Protein AF-A0A3P7R3K4-F1 (afdb_monomer_lite)

pLDDT: mean 93.07, std 6.11, range [72.38, 98.56]

InterPro domains:
  IPR000719 Protein kinase domain [PS50011] (1-68)
  IPR001245 Serine-threonine/tyrosine-protein kinase, catalytic domain [PF07714] (2-68)
  IPR011009 Protein kinase-like domain superfamily [SSF56112] (2-66)
  IPR050122 Receptor Tyrosine Kinase [PTHR24416] (3-68)

Sequence (68 aa):
MLNHRNIVKFYGVCHSLLTGTLAPALVMEFACGGPLNKVLAERPPIGPCTLLNWSVQIASGMHYLHEK

Organism: Dibothriocephalus latus (NCBI:txid60516)

Structure (mmCIF, N/CA/C/O backbone):
data_AF-A0A3P7R3K4-F1
#
_entry.id   AF-A0A3P7R3K4-F1
#
loop_
_atom_site.group_PDB
_atom_site.id
_atom_site.type_symbol
_atom_site.label_atom_id
_atom_site.label_alt_id
_atom_site.label_comp_id
_atom_site.label_asym_id
_atom_site.label_entity_id
_atom_site.label_seq_id
_atom_site.pdbx_PDB_ins_code
_atom_site.Cartn_x
_atom_site.Cartn_y
_atom_site.Cartn_z
_atom_site.occupancy
_atom_site.B_iso_or_equiv
_atom_site.auth_seq_id
_atom_site.auth_comp_id
_atom_site.auth_asym_id
_atom_site.auth_atom_id
_atom_site.pdbx_PDB_model_num
ATOM 1 N N . MET A 1 1 ? 1.688 -7.906 -15.707 1.00 78.56 1 MET A N 1
ATOM 2 C CA . MET A 1 1 ? 2.015 -6.667 -14.963 1.00 78.56 1 MET A CA 1
ATOM 3 C C . MET A 1 1 ? 0.891 -6.391 -13.978 1.00 78.56 1 MET A C 1
ATOM 5 O O . MET A 1 1 ? -0.262 -6.559 -14.360 1.00 78.56 1 MET A O 1
ATOM 9 N N . LEU A 1 2 ? 1.208 -6.033 -12.731 1.00 92.19 2 LEU A N 1
ATOM 10 C CA . LEU A 1 2 ? 0.200 -5.723 -11.712 1.00 92.19 2 LEU A CA 1
ATOM 11 C C . LEU A 1 2 ? -0.407 -4.341 -11.994 1.00 92.19 2 LEU A C 1
ATOM 13 O O . LEU A 1 2 ? 0.334 -3.375 -12.156 1.00 92.19 2 LEU A O 1
ATOM 17 N N . ASN A 1 3 ? -1.734 -4.249 -12.081 1.00 95.06 3 ASN A N 1
ATOM 18 C CA . ASN A 1 3 ? -2.439 -2.990 -12.313 1.00 95.06 3 ASN A CA 1
ATOM 19 C C . ASN A 1 3 ? -3.787 -3.014 -11.587 1.00 95.06 3 ASN A C 1
ATOM 21 O O . ASN A 1 3 ? -4.764 -3.558 -12.097 1.00 95.06 3 ASN A O 1
ATOM 25 N N . HIS A 1 4 ? -3.824 -2.452 -10.382 1.00 97.44 4 HIS A N 1
ATOM 26 C CA . HIS A 1 4 ? -5.018 -2.405 -9.550 1.00 97.44 4 HIS A CA 1
ATOM 27 C C . HIS A 1 4 ? -4.975 -1.164 -8.657 1.00 97.44 4 HIS A C 1
ATOM 29 O O . HIS A 1 4 ? -3.928 -0.846 -8.105 1.00 97.44 4 HIS A O 1
ATOM 35 N N . ARG A 1 5 ? -6.109 -0.479 -8.464 1.00 97.00 5 ARG A N 1
ATOM 36 C CA . ARG A 1 5 ? -6.162 0.798 -7.720 1.00 97.00 5 ARG A CA 1
ATOM 37 C C . ARG A 1 5 ? -5.730 0.701 -6.250 1.00 97.00 5 ARG A C 1
ATOM 39 O O . ARG A 1 5 ? -5.430 1.719 -5.643 1.00 97.00 5 ARG A O 1
ATOM 46 N N . ASN A 1 6 ? -5.791 -0.498 -5.665 1.00 97.56 6 ASN A N 1
ATOM 47 C CA . ASN A 1 6 ? -5.412 -0.764 -4.272 1.00 97.56 6 ASN A CA 1
ATOM 48 C C . ASN A 1 6 ? -4.042 -1.452 -4.151 1.00 97.56 6 ASN A C 1
ATOM 50 O O . ASN A 1 6 ? -3.739 -2.005 -3.099 1.00 97.56 6 ASN A O 1
ATOM 54 N N . ILE A 1 7 ? -3.238 -1.453 -5.218 1.00 97.12 7 ILE A N 1
ATOM 55 C CA . ILE A 1 7 ? -1.868 -1.971 -5.237 1.00 97.12 7 ILE A CA 1
ATOM 56 C C . ILE A 1 7 ? -0.951 -0.861 -5.733 1.00 97.12 7 ILE A C 1
ATOM 58 O O . ILE A 1 7 ? -1.200 -0.293 -6.792 1.00 97.12 7 ILE A O 1
ATOM 62 N N . VAL A 1 8 ? 0.120 -0.594 -4.983 1.00 96.62 8 VAL A N 1
ATOM 63 C CA . VAL A 1 8 ? 1.126 0.404 -5.360 1.00 96.62 8 VAL A CA 1
ATOM 64 C C . VAL A 1 8 ? 1.700 0.057 -6.732 1.00 96.62 8 VAL A C 1
ATOM 66 O O . VAL A 1 8 ? 2.248 -1.031 -6.938 1.00 9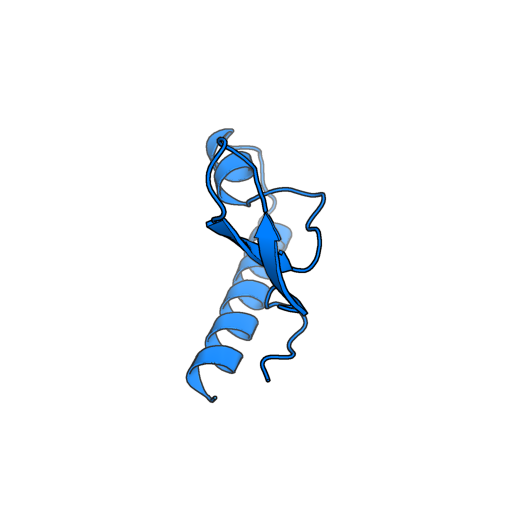6.62 8 VAL A O 1
ATOM 69 N N . LYS A 1 9 ? 1.586 0.986 -7.679 1.00 96.81 9 LYS A N 1
ATOM 70 C CA . LYS A 1 9 ? 2.099 0.816 -9.034 1.00 96.81 9 LYS A CA 1
ATOM 71 C C . LYS A 1 9 ? 3.622 0.739 -9.028 1.00 96.81 9 LYS A C 1
ATOM 73 O O . LYS A 1 9 ? 4.304 1.654 -8.570 1.00 96.81 9 LYS A O 1
ATOM 78 N N . PHE A 1 10 ? 4.144 -0.344 -9.595 1.00 96.00 10 PHE A N 1
ATOM 79 C CA . PHE A 1 10 ? 5.568 -0.536 -9.842 1.00 96.00 10 PHE A CA 1
ATOM 80 C C . PHE A 1 10 ? 5.931 -0.042 -11.245 1.00 96.00 10 PHE A C 1
ATOM 82 O O . PHE A 1 10 ? 5.316 -0.459 -12.230 1.00 96.00 10 PHE A O 1
ATOM 89 N N . TYR A 1 11 ? 6.927 0.837 -11.337 1.00 95.19 11 TYR A N 1
ATOM 90 C CA . TYR A 1 11 ? 7.409 1.388 -12.605 1.00 95.19 11 TYR A CA 1
ATOM 91 C C . TYR A 1 11 ? 8.681 0.701 -13.104 1.00 95.19 11 TYR A C 1
ATOM 93 O O . TYR A 1 11 ? 8.893 0.632 -14.312 1.00 95.19 11 TYR A O 1
ATOM 101 N N . GLY A 1 12 ? 9.519 0.183 -12.203 1.00 94.69 12 GLY A N 1
ATOM 102 C CA . GLY A 1 12 ? 10.763 -0.485 -12.574 1.00 94.69 12 GLY A CA 1
ATOM 103 C C . GLY A 1 12 ? 11.834 -0.409 -11.493 1.00 94.69 12 GLY A C 1
ATOM 104 O O . GLY A 1 12 ? 11.577 -0.027 -10.352 1.00 94.69 12 GLY A O 1
ATOM 105 N N . VAL A 1 13 ? 13.056 -0.769 -11.878 1.00 94.50 13 VAL A N 1
ATOM 106 C CA . VAL A 1 13 ? 14.250 -0.681 -11.032 1.00 94.50 13 VAL A CA 1
ATOM 107 C C . VAL A 1 13 ? 15.224 0.303 -11.668 1.00 94.50 13 VAL A C 1
ATOM 109 O O . VAL A 1 13 ? 15.421 0.280 -12.882 1.00 94.50 13 VAL A O 1
ATOM 112 N N . CYS A 1 14 ? 15.857 1.145 -10.860 1.00 91.88 14 CYS A N 1
ATOM 113 C CA . CYS A 1 14 ? 17.021 1.928 -11.263 1.00 91.88 14 CYS A CA 1
ATOM 114 C C . CYS A 1 14 ? 18.215 1.584 -10.369 1.00 91.88 14 CYS A C 1
ATOM 116 O O . CYS A 1 14 ? 18.050 1.003 -9.303 1.00 91.88 14 CYS A O 1
ATOM 118 N N . HIS A 1 15 ? 19.428 1.923 -10.795 1.00 90.75 15 HIS A N 1
ATOM 119 C CA . HIS A 1 15 ? 20.599 1.826 -9.929 1.00 90.75 15 HIS A CA 1
ATOM 120 C C . HIS A 1 15 ? 20.879 3.203 -9.348 1.00 90.75 15 HIS A C 1
ATOM 122 O O . HIS A 1 15 ? 20.976 4.178 -10.094 1.00 90.75 15 HIS A O 1
ATOM 128 N N . SER A 1 16 ? 20.989 3.284 -8.027 1.00 83.12 16 SER A N 1
ATOM 129 C CA . SER A 1 16 ? 21.237 4.540 -7.331 1.00 83.12 16 SER A CA 1
ATOM 130 C C . SER A 1 16 ? 22.462 4.431 -6.437 1.00 83.12 16 SER A C 1
ATOM 132 O O . SER A 1 16 ? 22.694 3.409 -5.788 1.00 83.12 16 SER A O 1
ATOM 134 N N . LEU A 1 17 ? 23.256 5.499 -6.415 1.00 83.69 17 LEU A N 1
ATOM 135 C CA . LEU A 1 17 ? 24.455 5.622 -5.594 1.00 83.69 17 LEU A CA 1
ATOM 136 C C . LEU A 1 17 ? 24.093 6.279 -4.251 1.00 83.69 17 LEU A C 1
ATOM 138 O O . LEU A 1 17 ? 24.524 7.388 -3.957 1.00 83.69 17 LEU A O 1
ATOM 142 N N . LEU A 1 18 ? 23.253 5.618 -3.450 1.00 72.62 18 LEU A N 1
ATOM 143 C CA . LEU A 1 18 ? 22.740 6.182 -2.189 1.00 72.62 18 LEU A CA 1
ATOM 144 C C . LEU A 1 18 ? 23.757 6.119 -1.038 1.00 72.62 18 LEU A C 1
ATOM 146 O O . LEU A 1 18 ? 23.702 6.939 -0.127 1.00 72.62 18 LEU A O 1
ATOM 150 N N . THR A 1 19 ? 24.688 5.163 -1.078 1.00 72.38 19 THR A N 1
ATOM 151 C CA . THR A 1 19 ? 25.654 4.897 0.008 1.00 72.38 19 THR A CA 1
ATOM 152 C C . THR A 1 19 ? 27.093 4.735 -0.496 1.00 72.38 19 THR A C 1
ATOM 154 O O . THR A 1 19 ? 27.913 4.098 0.158 1.00 72.38 19 THR A O 1
ATOM 157 N N . GLY A 1 20 ? 27.408 5.258 -1.688 1.00 81.00 20 GLY A N 1
ATOM 158 C CA . GLY A 1 20 ? 28.727 5.101 -2.322 1.00 81.00 20 GLY A CA 1
ATOM 159 C C . GLY A 1 20 ? 28.943 3.765 -3.048 1.00 81.00 20 GLY A C 1
ATOM 160 O O . GLY A 1 20 ? 30.013 3.529 -3.598 1.00 81.00 20 GLY A O 1
ATOM 161 N N . THR A 1 21 ? 27.933 2.894 -3.103 1.00 80.06 21 THR A N 1
ATOM 162 C CA . THR A 1 21 ? 27.917 1.674 -3.929 1.00 80.06 21 THR A CA 1
ATOM 163 C C . THR A 1 21 ? 26.658 1.666 -4.794 1.00 80.06 21 THR A C 1
ATOM 165 O O . THR A 1 21 ? 25.618 2.163 -4.360 1.00 80.06 21 THR A O 1
ATOM 168 N N . LEU A 1 22 ? 26.747 1.144 -6.026 1.00 86.06 22 LEU A N 1
ATOM 169 C CA . LEU A 1 22 ? 25.581 0.975 -6.897 1.00 86.06 22 LEU A CA 1
ATOM 170 C C . LEU A 1 22 ? 24.631 -0.050 -6.265 1.00 86.06 22 LEU A C 1
ATOM 172 O O . LEU A 1 22 ? 24.956 -1.235 -6.202 1.00 86.06 22 LEU A O 1
ATOM 176 N N . ALA A 1 23 ? 23.458 0.401 -5.825 1.00 86.81 23 ALA A N 1
ATOM 177 C CA . ALA A 1 23 ? 22.408 -0.467 -5.306 1.00 86.81 23 ALA A CA 1
ATOM 178 C C . ALA A 1 23 ? 21.150 -0.374 -6.187 1.00 86.81 23 ALA A C 1
ATOM 180 O O . ALA A 1 23 ? 20.842 0.710 -6.698 1.00 86.81 23 ALA A O 1
ATOM 181 N N . PRO A 1 24 ? 20.407 -1.480 -6.380 1.00 89.81 24 PRO A N 1
ATOM 182 C CA . PRO A 1 24 ? 19.117 -1.435 -7.052 1.00 89.81 24 PRO A CA 1
ATOM 183 C C . PRO A 1 24 ? 18.091 -0.698 -6.178 1.00 89.81 24 PRO A C 1
ATOM 185 O O . PRO A 1 24 ? 17.974 -0.951 -4.980 1.00 89.81 24 PRO A O 1
ATOM 18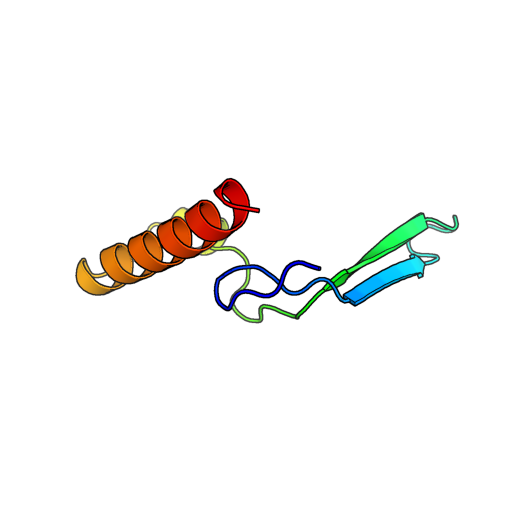8 N N . ALA A 1 25 ? 17.327 0.201 -6.787 1.00 92.00 25 ALA A N 1
ATOM 189 C CA . ALA A 1 25 ? 16.269 0.983 -6.168 1.00 92.00 25 ALA A CA 1
ATOM 190 C C . ALA A 1 25 ? 14.945 0.743 -6.904 1.00 92.00 25 ALA A C 1
ATOM 192 O O . ALA A 1 25 ? 14.889 0.758 -8.134 1.00 92.00 25 ALA A O 1
ATOM 193 N N . LEU A 1 26 ? 13.874 0.521 -6.141 1.00 94.00 26 LEU A N 1
ATOM 194 C CA . LEU A 1 26 ? 12.528 0.334 -6.677 1.00 94.00 26 LEU A CA 1
ATOM 195 C C . LEU A 1 26 ? 11.901 1.691 -6.997 1.00 94.00 26 LEU A C 1
ATOM 197 O O . LEU A 1 26 ? 11.849 2.576 -6.142 1.00 94.00 26 LEU A O 1
ATOM 201 N N . VAL A 1 27 ? 11.377 1.829 -8.210 1.00 95.38 27 VAL A N 1
ATOM 202 C CA . VAL A 1 27 ? 10.617 3.002 -8.641 1.00 95.38 27 VAL A CA 1
ATOM 203 C C . VAL A 1 27 ? 9.136 2.646 -8.604 1.00 95.38 27 VAL A C 1
ATOM 205 O O . VAL A 1 27 ? 8.687 1.715 -9.276 1.00 95.38 27 VAL A O 1
ATOM 208 N N . MET A 1 28 ? 8.378 3.378 -7.794 1.00 96.44 28 MET A N 1
ATOM 209 C CA . MET A 1 28 ? 6.963 3.127 -7.517 1.00 96.44 28 MET A CA 1
ATOM 210 C C . MET A 1 28 ? 6.181 4.441 -7.495 1.00 96.44 28 MET A C 1
ATOM 212 O O . MET A 1 28 ? 6.778 5.519 -7.471 1.00 96.44 28 MET A O 1
ATOM 216 N N . GLU A 1 29 ? 4.851 4.376 -7.503 1.00 96.56 29 GLU A N 1
ATOM 217 C CA . GLU A 1 29 ? 4.042 5.573 -7.265 1.00 96.56 29 GLU A CA 1
ATOM 218 C C . GLU A 1 29 ? 4.257 6.155 -5.865 1.00 96.56 29 GLU A C 1
ATOM 220 O O . GLU A 1 29 ? 4.533 5.445 -4.896 1.00 96.56 29 GLU A O 1
ATOM 225 N N . PHE A 1 30 ? 4.135 7.477 -5.768 1.00 96.25 30 PHE A N 1
ATOM 226 C CA . PHE A 1 30 ? 4.337 8.196 -4.522 1.00 96.25 30 PHE A CA 1
ATOM 227 C C . PHE A 1 30 ? 3.030 8.293 -3.729 1.00 96.25 30 PHE A C 1
ATOM 229 O O . PHE A 1 30 ? 2.104 9.004 -4.117 1.00 96.25 30 PHE A O 1
ATOM 236 N N . ALA A 1 31 ? 2.978 7.614 -2.583 1.00 95.25 31 ALA A N 1
ATOM 237 C CA . ALA A 1 31 ? 1.874 7.709 -1.633 1.00 95.25 31 ALA A CA 1
ATOM 238 C C . ALA A 1 31 ? 2.150 8.811 -0.595 1.00 95.25 31 ALA A C 1
ATOM 240 O O . ALA A 1 31 ? 2.792 8.575 0.431 1.00 95.25 31 AL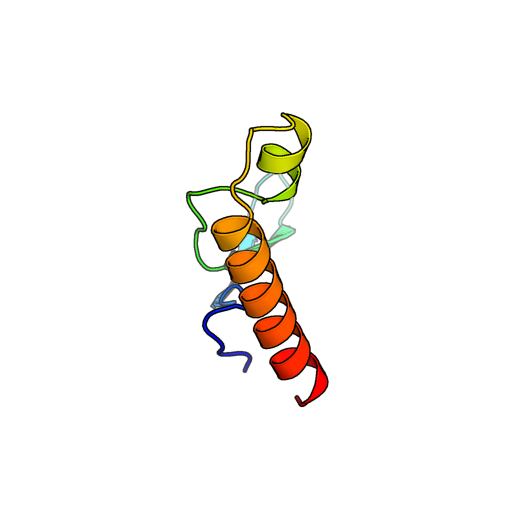A A O 1
ATOM 241 N N . CYS A 1 32 ? 1.645 10.022 -0.848 1.00 93.94 32 CYS A N 1
ATOM 242 C CA . CYS A 1 32 ? 1.890 11.197 -0.000 1.00 93.94 32 CYS A CA 1
ATOM 243 C C . CYS A 1 32 ? 1.403 11.046 1.454 1.00 93.94 32 CYS A C 1
ATOM 245 O O . CYS A 1 32 ? 1.965 11.672 2.347 1.00 93.94 32 CYS A O 1
ATOM 247 N N . GLY A 1 33 ? 0.398 10.199 1.705 1.00 91.44 33 GLY A N 1
ATOM 248 C CA . GLY A 1 33 ? -0.146 9.940 3.044 1.00 91.44 33 GLY A CA 1
ATOM 249 C C . GLY A 1 33 ? 0.737 9.068 3.942 1.00 91.44 33 GLY A C 1
ATOM 250 O O . GLY A 1 33 ? 0.424 8.890 5.117 1.00 91.44 33 GLY A O 1
ATOM 251 N N . GLY A 1 34 ? 1.835 8.520 3.412 1.00 94.44 34 GLY A N 1
ATOM 252 C CA . GLY A 1 34 ? 2.692 7.605 4.156 1.00 94.44 34 GLY A CA 1
ATOM 253 C C . GLY A 1 34 ? 2.001 6.277 4.506 1.00 94.44 34 GLY A C 1
ATOM 254 O O . GLY A 1 34 ? 0.915 5.968 4.009 1.00 94.44 34 GLY A O 1
ATOM 255 N N . PRO A 1 35 ? 2.652 5.438 5.326 1.00 95.00 35 PRO A N 1
ATOM 256 C CA . PRO A 1 35 ? 2.153 4.105 5.615 1.00 95.00 35 PRO A CA 1
ATOM 257 C C . PRO A 1 35 ? 1.119 4.113 6.751 1.00 95.00 35 PRO A C 1
ATOM 259 O O . PRO A 1 35 ? 1.283 4.785 7.773 1.00 95.00 35 PRO A O 1
ATOM 262 N N . LEU A 1 36 ? 0.074 3.295 6.598 1.00 94.44 36 LEU A N 1
ATOM 263 C CA . LEU A 1 36 ? -1.037 3.194 7.551 1.00 94.44 36 LEU A CA 1
ATOM 264 C C . LEU A 1 36 ? -0.579 2.833 8.975 1.00 94.44 36 LEU A C 1
ATOM 266 O O . LEU A 1 36 ? -1.162 3.305 9.944 1.00 94.44 36 LEU A O 1
ATOM 270 N N . ASN A 1 37 ? 0.491 2.046 9.128 1.00 94.69 37 ASN A N 1
ATOM 271 C CA . ASN A 1 37 ? 1.009 1.669 10.446 1.00 94.69 37 ASN A CA 1
ATOM 272 C C . ASN A 1 37 ? 1.469 2.877 11.282 1.00 94.69 37 ASN A C 1
ATOM 274 O O . ASN A 1 37 ? 1.313 2.844 12.499 1.00 94.69 37 ASN A O 1
ATOM 278 N N . LYS A 1 38 ? 1.994 3.941 10.655 1.00 93.56 38 LYS A N 1
ATOM 279 C CA . LYS A 1 38 ? 2.359 5.178 11.362 1.00 93.56 38 LYS A CA 1
ATOM 280 C C . LYS A 1 38 ? 1.123 5.897 11.885 1.00 93.56 38 LYS A C 1
ATOM 282 O O . LYS A 1 38 ? 1.101 6.284 13.044 1.00 93.56 38 LYS A O 1
ATOM 287 N N . VAL A 1 39 ? 0.078 5.986 11.063 1.00 90.88 39 VAL A N 1
ATOM 288 C CA . VAL A 1 39 ? -1.209 6.569 11.469 1.00 90.88 39 VAL A CA 1
ATOM 289 C C . VAL A 1 39 ? -1.808 5.777 12.632 1.00 90.88 39 VAL A C 1
ATOM 291 O O . VAL A 1 39 ? -2.241 6.359 13.615 1.00 90.88 39 VAL A O 1
ATOM 294 N N . LEU A 1 40 ? -1.797 4.443 12.565 1.00 91.75 40 LEU A N 1
ATOM 295 C CA . LEU A 1 40 ? -2.356 3.593 13.622 1.00 91.75 40 LEU A CA 1
ATOM 296 C C . LEU A 1 40 ? -1.536 3.609 14.922 1.00 91.75 40 LEU A C 1
ATOM 298 O O . LEU A 1 40 ? -2.108 3.414 15.995 1.00 91.75 40 LEU A O 1
ATOM 302 N N . ALA A 1 41 ? -0.222 3.845 14.848 1.00 94.00 41 ALA A N 1
ATOM 303 C CA . ALA A 1 41 ? 0.646 3.916 16.024 1.00 94.00 41 ALA A CA 1
ATOM 304 C C . ALA A 1 41 ? 0.249 5.057 16.975 1.00 94.00 41 ALA A C 1
ATOM 306 O O . ALA A 1 41 ? 0.338 4.898 18.191 1.00 94.00 41 ALA A O 1
ATOM 307 N N . GLU A 1 42 ? -0.258 6.165 16.433 1.00 91.50 42 GLU A N 1
ATOM 308 C CA . GLU A 1 42 ? -0.738 7.319 17.205 1.00 91.50 42 GLU A CA 1
ATOM 309 C C . GLU A 1 42 ? -2.125 7.091 17.832 1.00 91.50 42 GLU A C 1
ATOM 311 O O . GLU A 1 42 ? -2.617 7.937 18.576 1.00 91.50 42 GLU A O 1
ATOM 316 N N . ARG A 1 43 ? -2.761 5.942 17.551 1.00 86.81 43 ARG A N 1
ATOM 317 C CA . ARG A 1 43 ? -4.129 5.588 17.973 1.00 86.81 43 ARG A CA 1
ATOM 318 C C . ARG A 1 43 ? -5.146 6.729 17.787 1.00 86.81 43 ARG A C 1
ATOM 320 O O . ARG A 1 43 ? -5.896 7.034 18.719 1.00 86.81 43 ARG A O 1
ATOM 327 N N . PRO A 1 44 ? -5.207 7.360 16.602 1.00 88.94 44 PRO A N 1
ATOM 328 C CA . PRO A 1 44 ? -6.154 8.431 16.360 1.00 88.94 44 PRO A CA 1
ATOM 329 C C . PRO A 1 44 ? -7.591 7.895 16.429 1.00 88.94 44 PRO A C 1
ATOM 331 O O . PRO A 1 44 ? -7.835 6.720 16.126 1.00 88.94 44 PRO 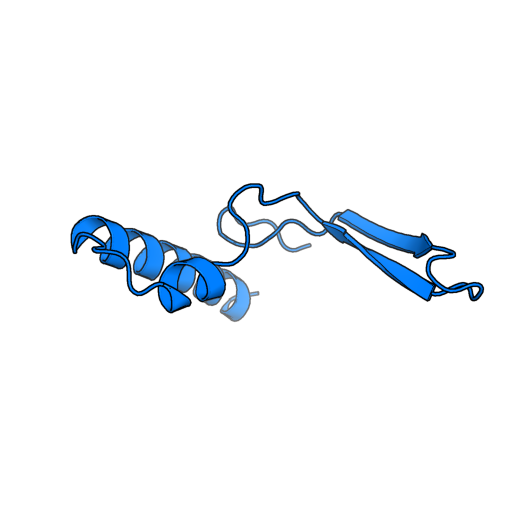A O 1
ATOM 334 N N . PRO A 1 45 ? -8.571 8.742 16.777 1.00 91.31 45 PRO A N 1
ATOM 335 C CA . PRO A 1 45 ? -9.972 8.377 16.655 1.00 91.31 45 PRO A CA 1
ATOM 336 C C . PRO A 1 45 ? -10.308 8.181 15.170 1.00 91.31 45 PRO A C 1
ATOM 338 O O . PRO A 1 45 ? -10.409 9.137 14.404 1.00 91.31 45 PRO A O 1
ATOM 341 N N . ILE A 1 46 ? -10.470 6.925 14.756 1.00 94.06 46 ILE A N 1
ATOM 342 C CA . ILE A 1 46 ? -10.856 6.554 13.392 1.00 94.06 46 ILE A CA 1
ATOM 343 C C . ILE A 1 46 ? -12.315 6.108 13.416 1.00 94.06 46 ILE A C 1
ATOM 345 O O . ILE A 1 46 ? -12.683 5.178 14.131 1.00 94.06 46 ILE A O 1
ATOM 349 N N . GLY A 1 47 ? -13.154 6.772 12.621 1.00 96.69 47 GLY A N 1
ATOM 350 C CA . GLY A 1 47 ? -14.566 6.422 12.509 1.00 96.69 47 GLY A CA 1
ATOM 351 C C . GLY A 1 47 ? -14.778 5.027 11.898 1.00 96.69 47 GLY A C 1
ATOM 352 O O . GLY A 1 47 ? -14.008 4.615 11.023 1.00 96.69 47 GLY A O 1
ATOM 353 N N . PRO A 1 48 ? -15.849 4.312 12.285 1.00 96.19 48 PRO A N 1
ATOM 354 C CA . PRO A 1 48 ? -16.113 2.948 11.821 1.00 96.19 48 PRO A CA 1
ATOM 355 C C . PRO A 1 48 ? -16.254 2.854 10.295 1.00 96.19 48 PRO A C 1
ATOM 357 O O . PRO A 1 48 ? -15.748 1.913 9.690 1.00 96.19 48 PRO A O 1
ATOM 360 N N . CYS A 1 49 ? -16.863 3.855 9.650 1.00 97.81 49 CYS A N 1
ATOM 361 C CA . CYS A 1 49 ? -16.989 3.898 8.191 1.00 97.81 49 CYS A CA 1
ATOM 362 C C . CYS A 1 49 ? -15.623 3.977 7.491 1.00 97.81 49 CYS A C 1
ATOM 364 O O . CYS A 1 49 ? -15.405 3.311 6.481 1.00 97.81 49 CYS A O 1
ATOM 366 N N . THR A 1 50 ? -14.687 4.759 8.037 1.00 96.50 50 THR A N 1
ATOM 367 C CA . THR A 1 50 ? -13.328 4.886 7.495 1.00 96.50 50 THR A CA 1
ATOM 368 C C . THR A 1 50 ? -12.563 3.578 7.641 1.00 96.50 50 THR A C 1
ATOM 370 O O . THR A 1 50 ? -11.954 3.115 6.677 1.00 96.50 50 THR A O 1
ATOM 373 N N . LEU A 1 51 ? -12.652 2.948 8.816 1.00 95.56 51 LEU A N 1
ATOM 374 C CA . LEU A 1 51 ? -12.014 1.660 9.076 1.00 95.56 51 LEU A CA 1
ATOM 375 C C . LEU A 1 51 ? -12.544 0.570 8.135 1.00 95.56 51 LEU A C 1
ATOM 377 O O . LEU A 1 51 ? -11.760 -0.180 7.550 1.00 95.56 51 LEU A O 1
ATOM 381 N N . LEU A 1 52 ? -13.865 0.514 7.938 1.00 97.94 52 LEU A N 1
ATOM 382 C CA . LEU A 1 52 ? -14.493 -0.435 7.022 1.00 97.94 52 LEU A CA 1
ATOM 383 C C . LEU A 1 52 ? -14.043 -0.187 5.577 1.00 97.94 52 LEU A C 1
ATOM 385 O O . LEU A 1 52 ? -13.664 -1.127 4.883 1.00 97.94 52 LEU A O 1
ATOM 389 N N . ASN A 1 53 ? -14.016 1.073 5.142 1.00 98.06 53 ASN A N 1
ATOM 390 C CA . ASN A 1 53 ? -13.574 1.446 3.800 1.00 98.06 53 ASN A CA 1
ATOM 391 C C . ASN A 1 53 ? -12.118 1.030 3.531 1.00 98.06 53 ASN A C 1
ATOM 393 O O . ASN A 1 53 ? -11.833 0.424 2.498 1.00 98.06 53 ASN A O 1
ATOM 397 N N . TRP A 1 54 ? -11.196 1.299 4.462 1.00 97.38 54 TRP A N 1
ATO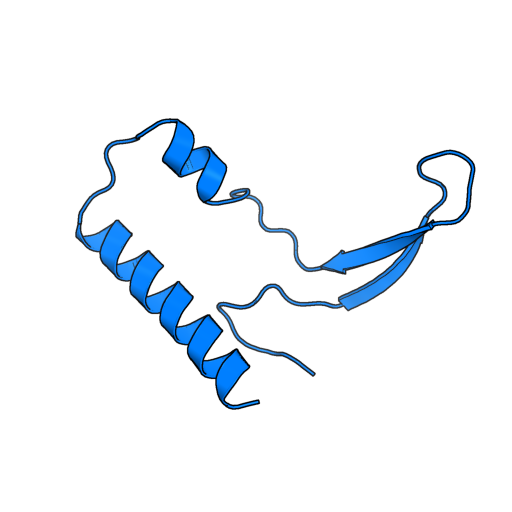M 398 C CA . TRP A 1 54 ? -9.809 0.833 4.343 1.00 97.38 54 TRP A CA 1
ATOM 399 C C . TRP A 1 54 ? -9.728 -0.692 4.282 1.00 97.38 54 TRP A C 1
ATOM 401 O O . TRP A 1 54 ? -9.023 -1.231 3.432 1.00 97.38 54 TRP A O 1
ATOM 411 N N . SER A 1 55 ? -10.493 -1.384 5.127 1.00 97.75 55 SER A N 1
ATOM 412 C CA . SER A 1 55 ? -10.519 -2.850 5.163 1.00 97.75 55 SER A CA 1
ATOM 413 C C . SER A 1 55 ? -10.977 -3.451 3.829 1.00 97.75 55 SER A C 1
ATOM 415 O O . SER A 1 55 ? -10.325 -4.355 3.310 1.00 97.75 55 SER A O 1
ATOM 417 N N . VAL A 1 56 ? -12.043 -2.907 3.228 1.00 98.56 56 VAL A N 1
ATOM 418 C CA . VAL A 1 56 ? -12.547 -3.341 1.912 1.00 98.56 56 VAL A CA 1
ATOM 419 C C . VAL A 1 56 ? -11.512 -3.095 0.813 1.00 98.56 56 VAL A C 1
ATOM 421 O O . VAL A 1 56 ? -11.296 -3.955 -0.038 1.00 98.56 56 VAL A O 1
ATOM 424 N N . GLN A 1 57 ? -10.833 -1.947 0.837 1.00 98.44 57 GLN A N 1
ATOM 425 C CA . GLN A 1 57 ? -9.791 -1.624 -0.139 1.00 98.44 57 GLN A CA 1
ATOM 426 C C . GLN A 1 57 ? -8.580 -2.559 -0.041 1.00 98.44 57 GLN A C 1
ATOM 428 O O . GLN A 1 57 ? -8.080 -3.016 -1.070 1.00 98.44 57 GLN A O 1
ATOM 433 N N . ILE A 1 58 ? -8.137 -2.878 1.179 1.00 98.31 58 ILE A N 1
ATOM 434 C CA . ILE A 1 58 ? -7.057 -3.845 1.418 1.00 98.31 58 ILE A CA 1
ATOM 435 C C . ILE A 1 58 ? -7.475 -5.226 0.912 1.00 98.31 58 ILE A C 1
ATOM 437 O O . ILE A 1 58 ? -6.744 -5.833 0.132 1.00 98.31 58 ILE A O 1
ATOM 441 N N . ALA A 1 59 ? -8.664 -5.700 1.295 1.00 98.50 59 ALA A N 1
ATOM 442 C CA . ALA A 1 59 ? -9.176 -6.996 0.860 1.00 98.50 59 ALA A CA 1
ATOM 443 C C . ALA A 1 59 ? -9.282 -7.091 -0.671 1.00 98.50 59 ALA A C 1
ATOM 445 O O . ALA A 1 59 ? -8.872 -8.096 -1.244 1.00 98.50 59 ALA A O 1
ATOM 446 N N . SER A 1 60 ? -9.748 -6.030 -1.336 1.00 98.44 60 SER A N 1
ATOM 447 C CA . SER A 1 60 ? -9.811 -5.940 -2.801 1.00 98.44 60 SER A CA 1
ATOM 448 C C . SER A 1 60 ? -8.427 -6.068 -3.453 1.00 98.44 60 SER A C 1
ATOM 450 O O . SER A 1 60 ? -8.239 -6.858 -4.378 1.00 98.44 60 SER A O 1
ATOM 452 N N . GLY A 1 61 ? -7.422 -5.350 -2.934 1.00 98.31 61 GLY A N 1
ATOM 453 C CA . GLY A 1 61 ? -6.039 -5.476 -3.404 1.00 98.31 61 GLY A CA 1
ATOM 454 C C . GLY A 1 61 ? -5.474 -6.887 -3.213 1.00 98.31 61 GLY A C 1
ATOM 455 O O . GLY A 1 61 ? -4.888 -7.440 -4.141 1.00 98.31 61 GLY A O 1
ATOM 456 N N . MET A 1 62 ? -5.694 -7.491 -2.044 1.00 98.38 62 MET A N 1
ATOM 457 C CA . MET A 1 62 ? -5.231 -8.852 -1.749 1.00 98.38 62 MET A CA 1
ATOM 458 C C . MET A 1 62 ? -5.913 -9.901 -2.626 1.00 98.38 62 MET A C 1
ATOM 460 O O . MET A 1 62 ? -5.247 -10.797 -3.133 1.00 98.38 62 MET A O 1
ATOM 464 N N . HIS A 1 63 ? -7.219 -9.767 -2.852 1.00 98.38 63 HIS A N 1
ATOM 465 C CA . HIS A 1 63 ? -7.963 -10.635 -3.755 1.00 98.38 63 HIS A CA 1
ATOM 466 C C . HIS A 1 63 ? -7.393 -10.580 -5.176 1.00 98.38 63 HIS A C 1
ATOM 468 O O . HIS A 1 63 ? -7.067 -11.623 -5.735 1.00 98.38 63 HIS A O 1
ATOM 474 N N . TYR A 1 64 ? -7.149 -9.376 -5.706 1.00 98.12 64 TYR A N 1
ATOM 475 C CA . TYR A 1 64 ? -6.500 -9.204 -7.008 1.00 98.12 64 TYR A CA 1
ATOM 476 C C . TYR A 1 64 ? -5.125 -9.890 -7.084 1.00 98.12 64 TYR A C 1
ATOM 478 O O . TYR A 1 64 ? -4.790 -10.468 -8.115 1.00 98.12 64 TYR A O 1
ATOM 486 N N . LEU A 1 65 ? -4.320 -9.827 -6.016 1.00 97.62 65 LEU A N 1
ATOM 487 C CA . LEU A 1 65 ? -3.018 -10.501 -5.968 1.00 97.62 65 LEU A CA 1
ATOM 488 C C . LEU A 1 65 ? -3.137 -12.028 -5.887 1.00 97.62 65 LEU A C 1
ATOM 490 O O . LEU A 1 65 ? -2.270 -12.715 -6.410 1.00 97.62 65 LEU A O 1
ATOM 494 N N . HIS A 1 66 ? -4.167 -12.555 -5.226 1.00 97.44 66 HIS A N 1
ATOM 495 C CA . HIS A 1 66 ? -4.376 -13.999 -5.087 1.00 97.44 66 HIS A CA 1
ATOM 496 C C . HIS A 1 66 ? -4.907 -14.660 -6.364 1.00 97.44 66 HIS A C 1
ATOM 498 O O . HIS A 1 66 ? -4.656 -15.840 -6.584 1.00 97.44 66 HIS A O 1
ATOM 504 N N . GLU A 1 67 ? -5.654 -13.928 -7.188 1.00 95.25 67 GLU A N 1
ATOM 505 C CA . GLU A 1 67 ? -6.209 -14.442 -8.448 1.00 95.25 67 GLU A CA 1
ATOM 506 C C . GLU A 1 67 ? -5.249 -14.326 -9.643 1.00 95.25 67 GLU A C 1
ATOM 508 O O . GLU A 1 67 ? -5.612 -14.688 -10.767 1.00 95.25 67 GLU A O 1
ATOM 513 N N . LYS A 1 68 ? -4.049 -13.778 -9.434 1.00 79.81 68 LYS A N 1
ATOM 514 C CA . LYS A 1 68 ? -3.090 -13.456 -10.49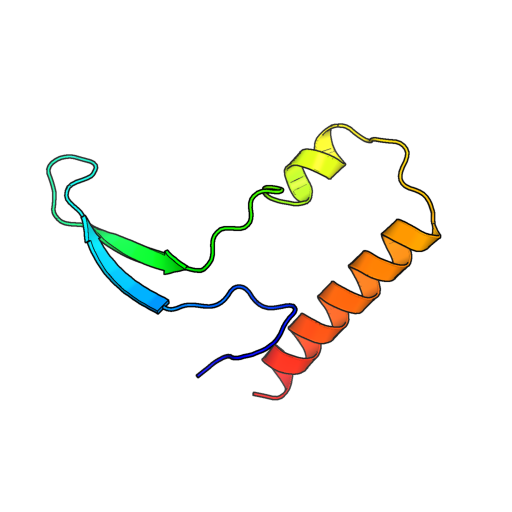5 1.00 79.81 68 LYS A CA 1
ATOM 515 C C . LYS A 1 68 ? -1.842 -14.318 -10.491 1.00 79.81 68 LYS A C 1
ATOM 517 O O . LYS A 1 68 ? -1.397 -14.745 -9.409 1.00 79.81 68 LYS A O 1
#

Secondary structure (DSSP, 8-state):
----TTSPPEEEEEEE-SSSS-EEEEEE---TT--HHHHHHT-----HHHHHHHHHHHHHHHHHHHT-

Radius of gyration: 15.99 Å; chains: 1; bounding box: 46×26×33 Å

Foldseek 3Di:
DDDDPLDWAWDDWDFDCPPNDTDIDTDTDDDPVDDVVVVVVVVDDDDPVRVVVVVVSNVVSVVSVVVD